Protein AF-A0A838YZ20-F1 (afdb_monomer)

Solvent-accessible surface area (backbone atoms only — not comparable to full-atom values): 3985 Å² total; per-residue (Å²): 129,86,78,49,71,62,57,52,52,51,53,28,50,77,67,74,64,57,49,73,71,55,46,53,54,50,46,60,54,46,64,81,85,65,56,40,68,67,55,52,52,55,53,51,53,51,49,54,49,52,51,50,53,51,55,52,52,56,58,63,61,67,69,77,81,122

Sequence (66 aa):
MERSRPDYLIERLIDNKLSSDELEELLAGIGETEMSPEYSNILENYFNQLLTEAHLKKNTVSEQDQ

pLDDT: mean 81.68, std 13.61, range [41.72, 94.38]

Mean predicted aligned error: 8.57 Å

Structure (mmCIF, N/CA/C/O backbone):
data_AF-A0A838YZ20-F1
#
_entry.id   AF-A0A838YZ20-F1
#
loop_
_atom_site.group_PDB
_atom_site.id
_atom_site.type_symbol
_atom_site.label_atom_id
_atom_site.label_alt_id
_atom_site.label_comp_id
_atom_site.label_asym_id
_atom_site.label_entity_id
_atom_site.label_seq_id
_atom_site.pdbx_PDB_ins_code
_atom_site.Cartn_x
_atom_site.Cartn_y
_atom_site.Cartn_z
_atom_site.occupancy
_atom_site.B_iso_or_equiv
_atom_site.auth_seq_id
_atom_site.auth_comp_id
_atom_site.auth_asym_id
_atom_site.auth_atom_id
_atom_site.pdbx_PDB_model_num
ATOM 1 N N . MET A 1 1 ? -6.323 19.405 -5.158 1.00 51.25 1 MET A N 1
ATOM 2 C CA . MET A 1 1 ? -5.139 18.743 -5.736 1.00 51.25 1 MET A CA 1
ATOM 3 C C . MET A 1 1 ? -5.658 17.530 -6.479 1.00 51.25 1 MET A C 1
ATOM 5 O O . MET A 1 1 ? -6.446 16.798 -5.890 1.00 51.25 1 MET A O 1
ATOM 9 N N . GLU A 1 2 ? -5.345 17.384 -7.767 1.00 64.69 2 GLU A N 1
ATOM 10 C CA . GLU A 1 2 ? -5.586 16.114 -8.465 1.00 64.69 2 GLU A CA 1
ATOM 11 C C . GLU A 1 2 ? -4.842 15.013 -7.703 1.00 64.69 2 GLU A C 1
ATOM 13 O O . GLU A 1 2 ? -3.676 15.197 -7.358 1.00 64.69 2 GLU A O 1
ATOM 18 N N . ARG A 1 3 ? -5.532 13.917 -7.361 1.00 73.50 3 ARG A N 1
ATOM 19 C CA . ARG A 1 3 ? -4.880 12.761 -6.733 1.00 73.50 3 ARG A CA 1
ATOM 20 C C . ARG A 1 3 ? -3.949 12.141 -7.765 1.00 73.50 3 ARG A C 1
ATOM 22 O O . ARG A 1 3 ? -4.397 11.846 -8.874 1.00 73.50 3 ARG A O 1
ATOM 29 N N . SER A 1 4 ? -2.678 11.959 -7.414 1.00 87.38 4 SER A N 1
ATOM 30 C CA . SER A 1 4 ? -1.752 11.256 -8.296 1.00 87.38 4 SER A CA 1
ATOM 31 C C . SER A 1 4 ? -2.161 9.780 -8.406 1.00 87.38 4 SER A C 1
ATOM 33 O O . SER A 1 4 ? -2.829 9.235 -7.521 1.00 87.38 4 SER A O 1
ATOM 35 N N . ARG A 1 5 ? -1.794 9.114 -9.507 1.00 90.44 5 ARG A N 1
ATOM 36 C CA . ARG A 1 5 ? -2.074 7.679 -9.675 1.00 90.44 5 ARG A CA 1
ATOM 37 C C . ARG A 1 5 ? -1.453 6.832 -8.545 1.00 90.44 5 ARG A C 1
ATOM 39 O O . ARG A 1 5 ? -2.177 5.985 -8.022 1.00 90.44 5 ARG A O 1
ATOM 46 N N . PRO A 1 6 ?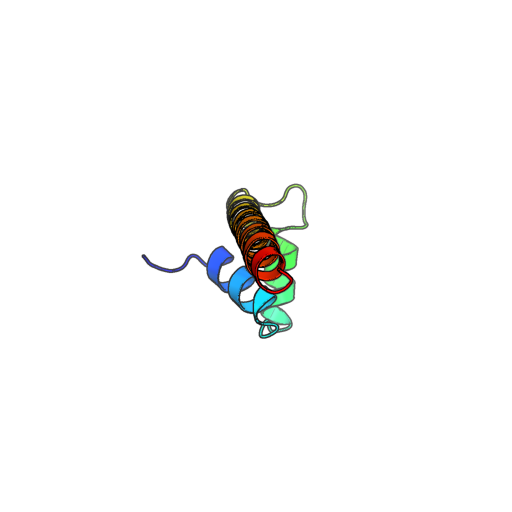 -0.211 7.098 -8.094 1.00 89.88 6 PRO A N 1
ATOM 47 C CA . PRO A 1 6 ? 0.355 6.454 -6.910 1.00 89.88 6 PRO A CA 1
ATOM 48 C C . PRO A 1 6 ? -0.480 6.644 -5.637 1.00 89.88 6 PRO A C 1
ATOM 50 O O . PRO A 1 6 ? -0.755 5.662 -4.950 1.00 89.88 6 PRO A O 1
ATOM 53 N N . ASP A 1 7 ? -0.955 7.868 -5.357 1.00 89.38 7 ASP A N 1
ATOM 54 C CA . ASP A 1 7 ? -1.805 8.140 -4.182 1.00 89.38 7 ASP A CA 1
ATOM 55 C C . ASP A 1 7 ? -3.070 7.281 -4.207 1.00 89.38 7 ASP A C 1
ATOM 57 O O . ASP A 1 7 ? -3.442 6.665 -3.209 1.00 89.38 7 ASP A O 1
ATOM 61 N N . TYR A 1 8 ? -3.715 7.215 -5.374 1.00 93.31 8 TYR A N 1
ATOM 62 C CA . TYR A 1 8 ? -4.922 6.424 -5.570 1.00 93.31 8 TYR A CA 1
ATOM 63 C C . TYR A 1 8 ? -4.682 4.933 -5.306 1.00 93.31 8 TYR A C 1
ATOM 65 O O . TYR A 1 8 ? -5.471 4.299 -4.606 1.00 93.31 8 TYR A O 1
ATOM 73 N N . LEU A 1 9 ? -3.608 4.361 -5.855 1.00 92.62 9 LEU A N 1
ATOM 74 C CA . LEU A 1 9 ? -3.318 2.935 -5.698 1.00 92.62 9 LEU A CA 1
ATOM 75 C C . LEU A 1 9 ? -2.992 2.585 -4.240 1.00 92.62 9 LEU A C 1
ATOM 77 O O . LEU A 1 9 ? -3.485 1.581 -3.728 1.00 92.62 9 LEU A O 1
ATOM 81 N N . ILE A 1 10 ? -2.235 3.433 -3.538 1.00 90.12 1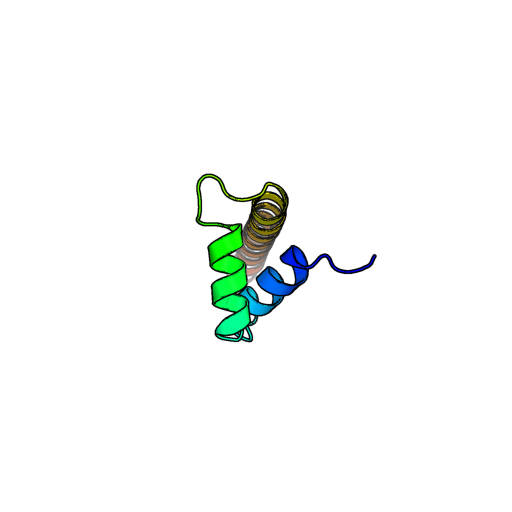0 ILE A N 1
ATOM 82 C CA . ILE A 1 10 ? -1.921 3.212 -2.121 1.00 90.12 10 ILE A CA 1
ATOM 83 C C . ILE A 1 10 ? -3.170 3.335 -1.239 1.00 90.12 10 ILE A C 1
ATOM 85 O O . ILE A 1 10 ? -3.395 2.486 -0.378 1.00 90.12 10 ILE A O 1
ATOM 89 N N . GLU A 1 11 ? -4.033 4.324 -1.474 1.00 91.00 11 GLU A N 1
ATOM 90 C CA . GLU A 1 11 ? -5.300 4.468 -0.743 1.00 91.00 11 GLU A CA 1
ATOM 91 C C . GLU A 1 11 ? -6.195 3.235 -0.928 1.00 91.00 11 GLU A C 1
ATOM 93 O O . GLU A 1 11 ? -6.748 2.697 0.030 1.00 91.00 11 GLU A O 1
ATOM 98 N N . ARG A 1 12 ? -6.292 2.728 -2.161 1.00 93.62 12 ARG A N 1
ATOM 99 C CA . ARG A 1 12 ? -7.077 1.530 -2.488 1.00 93.62 12 ARG A CA 1
ATOM 100 C C . ARG A 1 12 ? -6.493 0.262 -1.866 1.00 93.62 12 ARG A C 1
ATOM 102 O O . ARG A 1 12 ? -7.269 -0.616 -1.479 1.00 93.62 12 ARG A O 1
ATOM 109 N N . LEU A 1 13 ? -5.165 0.171 -1.755 1.00 91.00 13 LEU A N 1
ATOM 110 C CA . LEU A 1 13 ? -4.471 -0.909 -1.053 1.00 91.00 13 LEU A CA 1
ATOM 111 C C . LEU A 1 13 ? -4.809 -0.895 0.442 1.00 91.00 13 LEU A C 1
ATOM 113 O O . LEU A 1 13 ? -5.237 -1.916 0.973 1.00 91.00 13 LEU A O 1
ATOM 117 N N . ILE A 1 14 ? -4.672 0.261 1.097 1.00 89.19 14 ILE A N 1
ATOM 118 C CA . ILE A 1 14 ? -4.984 0.443 2.525 1.00 89.19 14 ILE A CA 1
ATOM 119 C C . ILE A 1 14 ? -6.448 0.083 2.816 1.00 89.19 14 ILE A C 1
ATOM 121 O O . ILE A 1 14 ? -6.748 -0.588 3.803 1.00 89.19 14 ILE A O 1
ATOM 125 N N . ASP A 1 15 ? -7.353 0.471 1.919 1.00 91.94 15 ASP A N 1
ATOM 126 C CA . ASP A 1 15 ? -8.784 0.195 2.018 1.00 91.94 15 ASP A CA 1
ATOM 127 C C . ASP A 1 15 ? -9.175 -1.266 1.715 1.00 91.94 15 ASP A C 1
ATOM 129 O O . ASP A 1 15 ? -10.359 -1.601 1.816 1.00 91.94 15 ASP A O 1
ATOM 133 N N . ASN A 1 16 ? -8.235 -2.132 1.307 1.00 89.62 16 ASN A N 1
ATOM 134 C CA . ASN A 1 16 ? -8.509 -3.476 0.772 1.00 89.62 16 ASN A CA 1
ATOM 135 C C . ASN A 1 16 ? -9.513 -3.474 -0.399 1.00 89.62 16 ASN A C 1
ATOM 137 O O . ASN A 1 16 ? -10.320 -4.391 -0.559 1.00 89.62 16 ASN A O 1
ATOM 141 N N . LYS A 1 17 ? -9.487 -2.428 -1.229 1.00 94.38 17 LYS A N 1
ATOM 142 C CA . LYS A 1 17 ? -10.357 -2.291 -2.410 1.00 94.38 17 LYS A CA 1
ATOM 143 C C . LYS A 1 17 ? -9.592 -2.365 -3.728 1.00 94.38 17 LYS A C 1
ATOM 145 O O . LYS A 1 17 ? -10.207 -2.165 -4.775 1.00 94.38 17 LYS A O 1
ATOM 150 N N . LEU A 1 18 ? -8.285 -2.605 -3.683 1.00 93.38 18 LEU A N 1
ATOM 151 C CA . LEU A 1 18 ? -7.439 -2.737 -4.863 1.00 93.38 18 LEU A CA 1
ATOM 152 C C . LEU A 1 18 ? -7.888 -3.940 -5.707 1.00 93.38 18 LEU A C 1
ATOM 154 O O . LEU A 1 18 ? -8.062 -5.042 -5.186 1.00 93.38 18 LEU A O 1
ATOM 158 N N . SER A 1 19 ? -8.105 -3.722 -7.000 1.00 94.12 19 SER A N 1
ATOM 159 C CA . SER A 1 19 ? -8.363 -4.803 -7.958 1.00 94.12 19 SER A CA 1
ATOM 160 C C . SER A 1 19 ? -7.067 -5.514 -8.364 1.00 94.12 19 SER A C 1
ATOM 162 O O . SER A 1 19 ? -5.972 -5.018 -8.106 1.00 94.12 19 SER A O 1
ATOM 164 N N . SER A 1 20 ? -7.178 -6.682 -9.005 1.00 91.94 20 SER A N 1
ATOM 165 C CA . SER A 1 20 ? -6.010 -7.435 -9.486 1.00 91.94 20 SER A CA 1
ATOM 166 C C . SER A 1 20 ? -5.165 -6.641 -10.486 1.00 91.94 20 SER A C 1
ATOM 168 O O . SER A 1 20 ? -3.948 -6.618 -10.343 1.00 91.94 20 SER A O 1
ATOM 170 N N . ASP A 1 21 ? -5.799 -5.939 -11.426 1.00 93.88 21 ASP A N 1
ATOM 171 C CA . ASP A 1 21 ? -5.096 -5.129 -12.430 1.00 93.88 21 ASP A CA 1
ATOM 172 C C . ASP A 1 21 ? -4.356 -3.948 -11.774 1.00 93.88 21 ASP A C 1
ATOM 174 O O . ASP A 1 21 ? -3.213 -3.642 -12.101 1.00 93.88 21 ASP A O 1
ATOM 178 N N . GLU A 1 22 ? -4.986 -3.311 -10.782 1.00 92.94 22 GLU A N 1
ATOM 179 C CA . GLU A 1 22 ? -4.380 -2.227 -9.997 1.00 92.94 22 GLU A CA 1
ATOM 180 C C . GLU A 1 22 ? -3.234 -2.720 -9.104 1.00 92.94 22 GLU A C 1
ATOM 182 O O . GLU A 1 22 ? -2.279 -1.983 -8.860 1.00 92.94 22 GLU A O 1
ATOM 187 N N . LEU A 1 23 ? -3.315 -3.959 -8.613 1.00 89.56 23 LEU A N 1
ATOM 188 C CA . LEU A 1 23 ? -2.235 -4.593 -7.864 1.00 89.56 23 LEU A CA 1
ATOM 189 C C . LEU A 1 23 ? -1.028 -4.863 -8.760 1.00 89.56 23 LEU A C 1
ATOM 191 O O . LEU A 1 23 ? 0.097 -4.604 -8.345 1.00 89.56 23 LEU A O 1
ATOM 195 N N . GLU A 1 24 ? -1.245 -5.360 -9.974 1.00 90.12 24 GLU A N 1
ATOM 196 C CA . GLU A 1 24 ? -0.169 -5.587 -10.938 1.00 90.12 24 GLU A CA 1
ATOM 197 C C . GLU A 1 24 ? 0.521 -4.268 -11.322 1.00 90.12 24 GLU A C 1
ATOM 199 O O . GLU A 1 24 ? 1.749 -4.187 -11.298 1.00 90.12 24 GLU A O 1
ATOM 204 N N . GLU A 1 25 ? -0.255 -3.202 -11.553 1.00 90.31 25 GLU A N 1
ATOM 205 C CA . GLU A 1 25 ? 0.267 -1.849 -11.790 1.00 90.31 25 GLU A CA 1
ATOM 206 C C . GLU A 1 25 ? 1.094 -1.327 -10.606 1.00 90.31 25 GLU A C 1
ATOM 208 O O . GLU A 1 25 ? 2.201 -0.814 -10.788 1.00 90.31 25 GLU A O 1
ATOM 213 N N . LEU A 1 26 ? 0.580 -1.482 -9.382 1.00 89.12 26 LEU A N 1
ATOM 214 C CA . LEU A 1 26 ? 1.286 -1.083 -8.166 1.00 89.12 26 LEU A CA 1
ATOM 215 C C . LEU A 1 26 ? 2.619 -1.837 -8.030 1.00 89.12 26 LEU A C 1
ATOM 217 O O . LEU A 1 26 ? 3.653 -1.231 -7.750 1.00 89.12 26 LEU A O 1
ATOM 221 N N . LEU A 1 27 ? 2.602 -3.157 -8.225 1.00 86.38 27 LEU A N 1
ATOM 222 C CA . LEU A 1 27 ? 3.787 -4.004 -8.100 1.00 86.38 27 LEU A CA 1
ATOM 223 C C . LEU A 1 27 ? 4.835 -3.674 -9.165 1.00 86.38 27 LEU A C 1
ATOM 225 O O . LEU A 1 27 ? 6.021 -3.645 -8.840 1.00 86.38 27 LEU A O 1
ATOM 229 N N . ALA A 1 28 ? 4.419 -3.352 -10.391 1.00 86.00 28 ALA A N 1
ATOM 230 C CA . ALA A 1 28 ? 5.324 -2.874 -11.433 1.00 86.00 28 ALA A CA 1
ATOM 231 C C . ALA A 1 28 ? 5.993 -1.540 -11.045 1.00 86.00 28 ALA A C 1
ATOM 233 O O . ALA A 1 28 ? 7.189 -1.361 -11.263 1.00 86.00 28 ALA A O 1
ATOM 234 N N . GLY A 1 29 ? 5.257 -0.627 -10.398 1.00 79.81 29 GLY A N 1
ATOM 235 C CA . GLY A 1 29 ? 5.789 0.659 -9.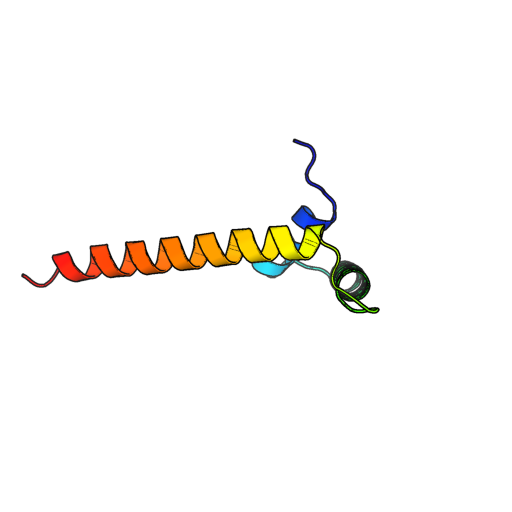922 1.00 79.81 29 GLY A CA 1
ATOM 236 C C . GLY A 1 29 ? 6.727 0.570 -8.709 1.00 79.81 29 GLY A C 1
ATOM 237 O O . GLY A 1 29 ? 7.514 1.488 -8.466 1.00 79.81 29 GLY A O 1
ATOM 238 N N . ILE A 1 30 ? 6.656 -0.524 -7.946 1.00 81.62 30 ILE A N 1
ATOM 239 C CA . ILE A 1 30 ? 7.473 -0.754 -6.745 1.00 81.62 30 ILE A CA 1
ATOM 240 C C . ILE A 1 30 ? 8.663 -1.696 -7.022 1.00 81.62 30 ILE A C 1
ATOM 242 O O . ILE A 1 30 ? 9.672 -1.617 -6.322 1.00 81.62 30 ILE A O 1
ATOM 246 N N . GLY A 1 31 ? 8.547 -2.605 -7.997 1.00 69.62 31 GLY A N 1
ATOM 247 C CA . GLY A 1 31 ? 9.282 -3.874 -7.992 1.00 69.62 31 GLY A CA 1
ATOM 248 C C . GLY A 1 31 ? 10.371 -4.108 -9.044 1.00 69.62 31 GLY A C 1
ATOM 249 O O . GLY A 1 31 ? 10.990 -5.168 -8.980 1.00 69.62 31 GLY A O 1
ATOM 250 N N . GLU A 1 32 ? 10.643 -3.208 -9.995 1.00 63.34 32 GLU A N 1
ATOM 251 C CA . GLU A 1 32 ? 11.594 -3.541 -11.080 1.00 63.3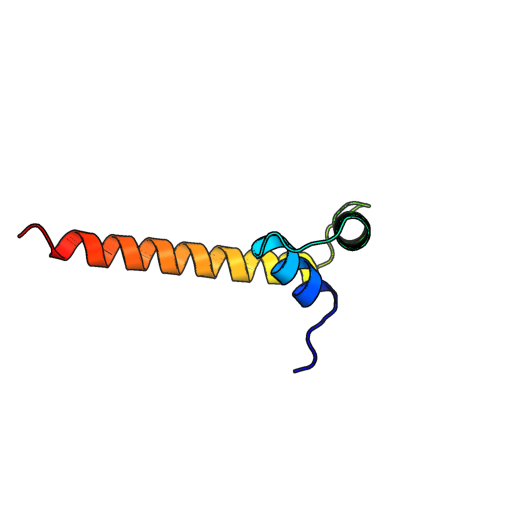4 32 GLU A CA 1
ATOM 252 C C . GLU A 1 32 ? 13.080 -3.285 -10.760 1.00 63.34 32 GLU A C 1
ATOM 254 O O . GLU A 1 32 ? 13.933 -4.030 -11.244 1.00 63.34 32 GLU A O 1
ATOM 259 N N . THR A 1 33 ? 13.425 -2.311 -9.911 1.00 68.38 33 THR A N 1
ATOM 260 C CA . THR A 1 33 ? 14.835 -2.051 -9.528 1.00 68.38 33 THR A CA 1
ATOM 261 C C . THR A 1 33 ? 14.952 -1.230 -8.249 1.00 68.38 33 THR A C 1
ATOM 263 O O . T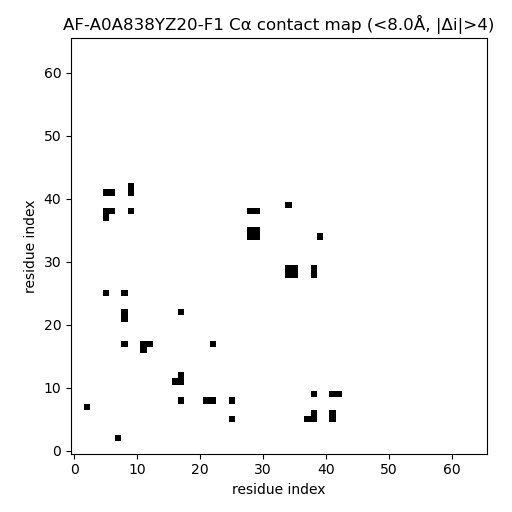HR A 1 33 ? 15.623 -1.644 -7.308 1.00 68.38 33 THR A O 1
ATOM 266 N N . GLU A 1 34 ? 14.270 -0.089 -8.201 1.00 71.62 34 GLU A N 1
ATOM 267 C CA . GLU A 1 34 ? 14.098 0.756 -7.020 1.00 71.62 34 GLU A CA 1
ATOM 268 C C . GLU A 1 34 ? 12.656 1.265 -7.014 1.00 71.62 34 GLU A C 1
ATOM 270 O O . GLU A 1 34 ? 12.099 1.585 -8.066 1.00 71.62 34 GLU A O 1
ATOM 275 N N . MET A 1 35 ? 12.042 1.325 -5.832 1.00 77.69 35 MET A N 1
ATOM 276 C CA . MET A 1 35 ? 10.704 1.890 -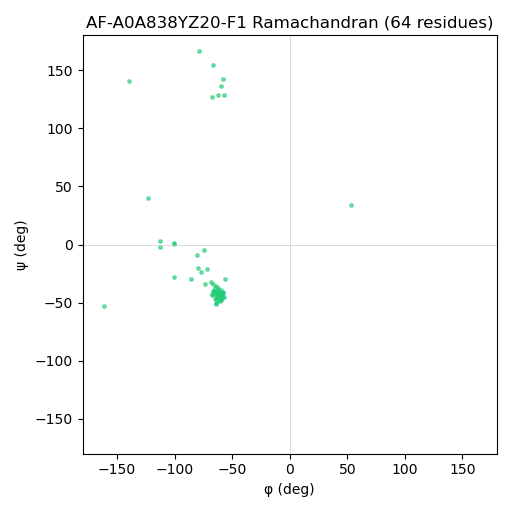5.675 1.00 77.69 35 MET A CA 1
ATOM 277 C C . MET A 1 35 ? 10.713 3.353 -6.130 1.00 77.69 35 MET A C 1
ATOM 279 O O . MET A 1 35 ? 11.619 4.106 -5.763 1.00 77.69 35 MET A O 1
ATOM 283 N N . SER A 1 36 ? 9.691 3.776 -6.886 1.00 81.94 36 SER A N 1
ATOM 284 C CA . SER A 1 36 ? 9.599 5.187 -7.272 1.00 81.94 36 SER A CA 1
ATOM 285 C C . SER A 1 36 ? 9.559 6.093 -6.024 1.00 81.94 36 SER A C 1
ATOM 287 O O . SER A 1 36 ? 8.917 5.745 -5.021 1.00 81.94 36 SER A O 1
ATOM 289 N N . PRO A 1 37 ? 10.205 7.276 -6.061 1.00 83.25 37 PRO A N 1
ATOM 290 C CA . PRO A 1 37 ? 10.162 8.219 -4.947 1.00 83.25 37 PRO A CA 1
ATOM 291 C C . PRO A 1 37 ? 8.737 8.620 -4.551 1.00 83.25 37 PRO A C 1
ATOM 293 O O . PRO A 1 37 ? 8.491 8.897 -3.379 1.00 83.25 37 PRO A O 1
ATOM 296 N N . GLU A 1 38 ? 7.784 8.634 -5.494 1.00 84.12 38 GLU A N 1
ATOM 297 C CA . GLU A 1 38 ? 6.387 8.934 -5.172 1.00 84.12 38 GLU A CA 1
ATOM 298 C C . GLU A 1 38 ? 5.790 7.877 -4.240 1.00 84.12 38 GLU A C 1
ATOM 300 O O . GLU A 1 38 ? 5.268 8.231 -3.184 1.00 84.12 38 G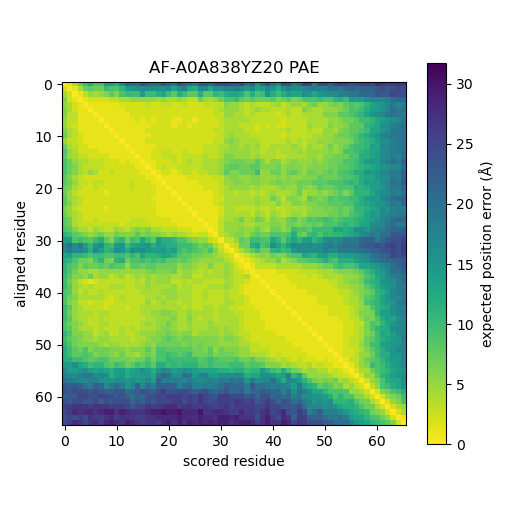LU A O 1
ATOM 305 N N . TYR A 1 39 ? 5.922 6.588 -4.572 1.00 84.75 39 TYR A N 1
ATOM 306 C CA . TYR A 1 39 ? 5.410 5.508 -3.722 1.00 84.75 39 TYR A CA 1
ATOM 307 C C . TYR A 1 39 ? 6.083 5.490 -2.347 1.00 84.75 39 TYR A C 1
ATOM 309 O O . TYR A 1 39 ? 5.395 5.333 -1.335 1.00 84.75 39 TYR A O 1
ATOM 317 N N . SER A 1 40 ? 7.400 5.718 -2.296 1.00 86.19 40 SER A N 1
ATOM 318 C CA . SER A 1 40 ? 8.147 5.776 -1.035 1.00 86.19 40 SER A CA 1
ATOM 319 C C . SER A 1 40 ? 7.632 6.892 -0.126 1.00 86.19 40 SER A C 1
ATOM 321 O O . SER A 1 40 ? 7.333 6.648 1.042 1.00 86.19 40 SER A O 1
ATOM 323 N N . ASN A 1 41 ? 7.460 8.103 -0.666 1.00 89.69 41 ASN A N 1
ATOM 324 C CA . ASN A 1 41 ? 6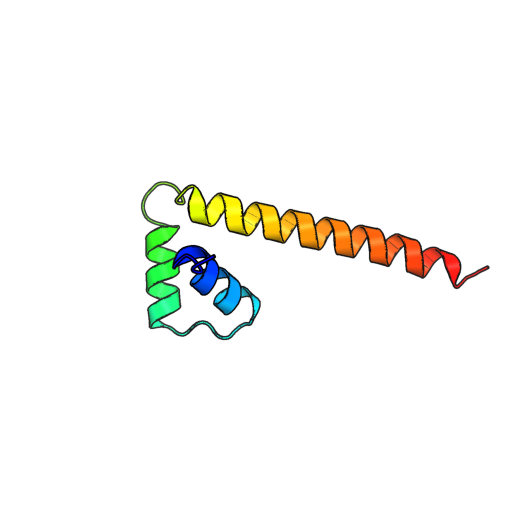.980 9.254 0.099 1.00 89.69 41 ASN A CA 1
ATOM 325 C C . ASN A 1 41 ? 5.562 9.033 0.645 1.00 89.69 41 ASN A C 1
ATOM 327 O O . ASN A 1 41 ? 5.271 9.387 1.788 1.00 89.69 41 ASN A O 1
ATOM 331 N N . ILE A 1 42 ? 4.667 8.448 -0.157 1.00 89.12 42 ILE A N 1
ATOM 332 C CA . ILE A 1 42 ? 3.278 8.195 0.249 1.00 89.12 42 ILE A CA 1
ATOM 333 C C . ILE A 1 42 ? 3.235 7.182 1.398 1.00 89.12 42 ILE A C 1
ATOM 335 O O . ILE A 1 42 ? 2.564 7.414 2.407 1.00 89.12 42 ILE A O 1
ATOM 339 N N . LEU A 1 43 ? 3.978 6.080 1.272 1.00 87.81 43 LEU A N 1
ATOM 340 C CA . LEU A 1 43 ? 4.041 5.035 2.292 1.00 87.81 43 LEU A CA 1
ATOM 341 C C . LEU A 1 43 ? 4.696 5.525 3.586 1.00 87.81 43 LEU A C 1
ATOM 343 O O . LEU A 1 43 ? 4.197 5.221 4.669 1.00 87.81 43 LEU A O 1
ATOM 347 N N . GLU A 1 44 ? 5.770 6.309 3.491 1.00 91.88 44 GLU A N 1
ATOM 348 C CA . GLU A 1 44 ? 6.436 6.895 4.656 1.00 91.88 44 GLU A CA 1
ATOM 349 C C . GLU A 1 44 ? 5.503 7.849 5.412 1.00 91.88 44 GLU A C 1
ATOM 351 O O . GLU A 1 44 ? 5.364 7.752 6.634 1.00 91.88 44 GLU A O 1
ATOM 356 N N . ASN A 1 45 ? 4.797 8.726 4.693 1.00 91.88 45 ASN A N 1
ATOM 357 C CA . ASN A 1 45 ? 3.819 9.631 5.294 1.00 91.88 45 ASN A CA 1
ATOM 358 C C . ASN A 1 45 ? 2.699 8.863 6.005 1.00 91.88 45 ASN A C 1
ATOM 360 O O . ASN A 1 45 ? 2.359 9.181 7.147 1.00 91.88 45 ASN A O 1
ATOM 364 N N . TYR A 1 46 ? 2.161 7.827 5.358 1.00 88.75 46 TYR A N 1
ATOM 365 C CA . TYR A 1 46 ? 1.127 6.987 5.951 1.00 88.75 46 TYR A CA 1
ATOM 366 C C . TYR A 1 46 ? 1.632 6.254 7.203 1.00 88.75 46 TYR A C 1
ATOM 368 O O . TYR A 1 46 ? 0.968 6.249 8.239 1.00 88.75 46 TYR A O 1
ATOM 376 N N . PHE A 1 47 ? 2.842 5.696 7.157 1.00 90.31 47 PHE A N 1
ATOM 377 C CA . PHE A 1 47 ? 3.461 5.038 8.304 1.00 90.31 47 PHE A CA 1
ATOM 378 C C . PHE A 1 47 ? 3.665 5.997 9.488 1.00 90.31 47 PHE A C 1
ATOM 380 O O . PHE A 1 47 ? 3.313 5.671 10.624 1.00 90.31 47 PHE A O 1
ATOM 387 N N . ASN A 1 48 ? 4.167 7.206 9.234 1.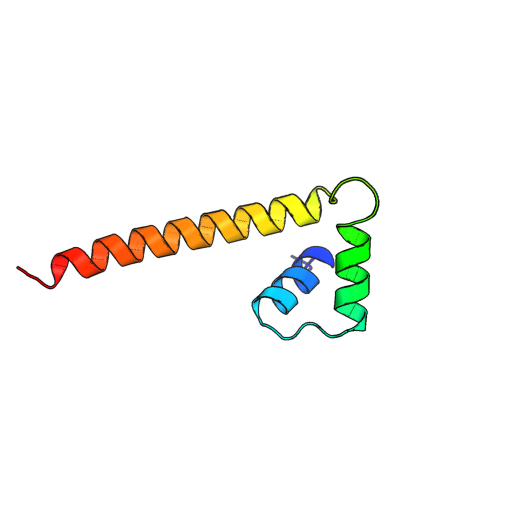00 93.00 48 ASN A N 1
ATOM 388 C CA . ASN A 1 48 ? 4.353 8.230 10.263 1.00 93.00 48 ASN A CA 1
ATOM 389 C C . ASN A 1 48 ? 3.021 8.686 10.883 1.00 93.00 48 ASN A C 1
ATOM 391 O O . ASN A 1 48 ? 2.945 8.931 12.095 1.00 93.00 48 ASN A O 1
ATOM 395 N N . GLN A 1 49 ? 1.955 8.753 10.081 1.00 90.94 49 GLN A N 1
ATOM 396 C CA . GLN A 1 49 ? 0.605 9.001 10.581 1.00 90.94 49 GLN A CA 1
ATOM 397 C C . GLN A 1 49 ? 0.152 7.869 11.515 1.00 90.94 49 GLN A C 1
ATOM 399 O O . GLN A 1 49 ? -0.281 8.147 12.634 1.00 90.94 49 GLN A O 1
ATOM 404 N N . LEU A 1 50 ? 0.315 6.605 11.111 1.00 89.56 50 LEU A N 1
ATOM 405 C CA . LEU A 1 50 ? -0.039 5.451 11.944 1.00 89.56 50 LEU A CA 1
ATOM 406 C C . LEU A 1 50 ? 0.725 5.430 13.272 1.00 89.56 50 LEU A C 1
ATOM 408 O O . LEU A 1 50 ? 0.131 5.155 14.317 1.00 89.56 50 LEU A O 1
ATOM 412 N N . LEU A 1 51 ? 2.023 5.745 13.258 1.00 91.25 51 LEU A N 1
ATOM 413 C CA . LEU A 1 51 ? 2.817 5.866 14.482 1.00 91.25 51 LEU A CA 1
ATOM 414 C C . LEU A 1 51 ? 2.252 6.949 15.399 1.00 91.25 51 LEU A C 1
ATOM 416 O O . LEU A 1 51 ? 2.069 6.716 16.594 1.00 91.25 51 LEU A O 1
ATOM 420 N N . THR A 1 52 ? 1.934 8.115 14.842 1.00 92.25 52 THR A N 1
ATOM 421 C CA . THR A 1 52 ? 1.349 9.229 15.595 1.00 92.25 52 THR A CA 1
ATOM 422 C C . THR A 1 52 ? 0.013 8.828 16.222 1.00 92.25 52 THR A C 1
ATOM 424 O O . THR A 1 52 ? -0.187 9.024 17.420 1.00 92.25 52 THR A O 1
ATOM 427 N N . GLU A 1 53 ? -0.880 8.199 15.457 1.00 88.94 53 GLU A N 1
ATOM 428 C CA . GLU A 1 53 ? -2.164 7.692 15.952 1.00 88.94 53 GLU A CA 1
ATOM 429 C C . GLU A 1 53 ? -1.989 6.633 17.050 1.00 88.94 53 GLU A C 1
ATOM 431 O O . GLU A 1 53 ? -2.705 6.653 18.054 1.00 88.94 53 GLU A O 1
ATOM 436 N N . ALA A 1 54 ? -1.024 5.724 16.898 1.00 87.44 54 ALA A N 1
ATOM 437 C CA . ALA A 1 54 ? -0.713 4.711 17.901 1.00 87.44 54 ALA A CA 1
ATOM 438 C C . ALA A 1 54 ? -0.175 5.334 19.200 1.00 87.44 54 ALA A C 1
ATOM 440 O O . ALA A 1 54 ? -0.593 4.949 20.296 1.00 87.44 54 ALA A O 1
ATOM 441 N N . HIS A 1 55 ? 0.712 6.327 19.095 1.00 85.69 55 HIS A N 1
ATOM 442 C CA . HIS A 1 55 ? 1.231 7.068 20.244 1.00 85.69 55 HIS A CA 1
ATOM 443 C C . HIS A 1 55 ? 0.139 7.885 20.948 1.00 85.69 55 HIS A C 1
ATOM 445 O O . HIS A 1 55 ? 0.078 7.884 22.177 1.00 85.69 55 HIS A O 1
ATOM 451 N N . LEU A 1 56 ? -0.765 8.514 20.194 1.00 78.75 56 LEU A N 1
ATOM 452 C CA . LEU A 1 56 ? -1.913 9.236 20.747 1.00 78.75 56 LEU A CA 1
ATOM 453 C C . LEU A 1 56 ? -2.877 8.293 21.478 1.00 78.75 56 LEU A C 1
ATOM 455 O O . LEU A 1 56 ? -3.249 8.572 22.617 1.00 78.75 56 LEU A O 1
ATOM 459 N N . LYS A 1 57 ? -3.213 7.139 20.883 1.00 74.00 57 LYS A N 1
ATOM 460 C CA . LYS A 1 57 ? -4.048 6.115 21.537 1.00 74.00 57 LYS A CA 1
ATOM 461 C C . LYS A 1 57 ? -3.421 5.598 22.832 1.00 74.00 57 LYS A C 1
ATOM 463 O O . LYS A 1 57 ? -4.130 5.396 23.814 1.00 74.00 57 LYS A O 1
ATOM 468 N N . LYS A 1 58 ? -2.097 5.415 22.870 1.00 66.88 58 LYS A N 1
ATOM 469 C CA . LYS A 1 58 ? -1.384 4.985 24.084 1.00 66.88 58 LYS A CA 1
ATOM 470 C C . LYS A 1 58 ? -1.513 6.000 25.228 1.00 66.88 58 LYS A C 1
ATOM 472 O O . LYS A 1 58 ? -1.665 5.601 26.383 1.00 66.88 58 LYS A O 1
ATOM 477 N N . ASN A 1 59 ? -1.495 7.294 24.914 1.00 59.72 59 ASN A N 1
ATOM 478 C CA . ASN A 1 59 ? -1.608 8.348 25.920 1.00 59.72 59 ASN A CA 1
ATOM 479 C C . ASN A 1 59 ? -3.036 8.468 26.479 1.00 59.72 59 ASN A C 1
ATOM 481 O O . ASN A 1 59 ? -3.188 8.688 27.673 1.00 59.72 59 ASN A O 1
ATOM 485 N N . THR A 1 60 ? -4.075 8.227 25.672 1.00 57.88 60 THR A N 1
ATOM 486 C CA . THR A 1 60 ? -5.478 8.293 26.131 1.00 57.88 60 THR A CA 1
ATOM 487 C C . THR A 1 60 ? -5.937 7.080 26.945 1.00 57.88 60 THR A C 1
ATOM 489 O O . THR A 1 60 ? -6.879 7.188 27.721 1.00 57.88 60 THR A O 1
ATOM 492 N N . VAL A 1 61 ? -5.296 5.915 26.785 1.00 58.12 61 VAL A N 1
ATOM 493 C CA . VAL A 1 61 ? -5.623 4.704 27.572 1.00 58.12 61 VAL A CA 1
ATOM 494 C C . VAL A 1 61 ? -4.983 4.751 28.967 1.00 58.12 61 VAL A C 1
ATOM 496 O O . VAL A 1 61 ? -5.461 4.100 29.886 1.00 58.12 61 VAL A O 1
ATOM 499 N N . SER A 1 62 ? -3.945 5.569 29.159 1.00 55.44 62 SER A N 1
ATOM 500 C CA . SER A 1 62 ? -3.246 5.692 30.448 1.00 55.44 62 SER A CA 1
ATOM 501 C C . SER A 1 62 ? -3.968 6.598 31.464 1.00 55.44 62 SER A C 1
ATOM 503 O O . SER A 1 62 ? -3.573 6.626 32.624 1.00 55.44 62 SER A O 1
ATOM 505 N N . GLU A 1 63 ? -5.018 7.322 31.057 1.00 54.47 63 GLU A N 1
ATOM 506 C CA . GLU A 1 63 ? -5.795 8.232 31.923 1.00 54.47 63 GLU A CA 1
ATOM 507 C C . GLU A 1 63 ? -7.127 7.633 32.421 1.00 54.47 63 GLU A C 1
ATOM 509 O O . GLU A 1 63 ? -7.858 8.302 33.145 1.00 54.47 63 GLU A O 1
ATOM 514 N N . GLN A 1 64 ? -7.466 6.389 32.055 1.00 49.81 64 GLN A N 1
ATOM 515 C CA . GLN A 1 64 ? -8.722 5.739 32.477 1.00 49.81 64 GLN A CA 1
ATOM 516 C C . GLN A 1 64 ? -8.572 4.751 33.652 1.00 49.81 64 GLN A C 1
ATOM 518 O O . GLN A 1 64 ? -9.578 4.202 34.091 1.00 49.81 64 GLN A O 1
ATOM 523 N N . ASP A 1 65 ? -7.363 4.585 34.203 1.00 51.94 65 ASP A N 1
ATOM 524 C CA . ASP A 1 65 ? -7.065 3.684 35.333 1.00 51.94 65 ASP A CA 1
ATOM 525 C C . ASP A 1 65 ? -6.427 4.410 36.549 1.00 51.94 65 ASP A C 1
ATOM 527 O O . ASP A 1 65 ? -5.517 3.878 37.193 1.00 51.94 65 ASP A O 1
ATOM 531 N N . GLN A 1 66 ? -6.884 5.624 36.894 1.00 41.72 66 GLN A N 1
ATOM 532 C CA . GLN A 1 66 ? -6.577 6.261 38.192 1.00 41.72 66 GLN A CA 1
ATOM 533 C C . GLN A 1 66 ? -7.809 6.822 38.899 1.00 41.72 66 GLN A C 1
ATOM 535 O O . GLN A 1 66 ? -8.616 7.512 38.240 1.00 41.72 66 GLN A O 1
#

Radius of gyration: 16.08 Å; Cα contacts (8 Å, |Δi|>4): 25; chains: 1; bounding box: 25×26×51 Å

Nearest PDB structures (foldseek):
  8bmw-assembly1_C  TM=2.889E-01  e=9.670E+00  Saccharolobus solfataricus

Secondary structure (DSSP, 8-state):
-PPPHHHHHHHHHHTT---HHHHHHHHHHHHSSS--HHHHHHHHHHHHHHHHHHHHHHHHHTTS--

Foldseek 3Di:
DPQDLLNVLVVCVVVVNQDPVSVVVCCVCPPDPHHPPVNVVNVVVVVVVVVVVVVVVVVVVVPPPD